Protein AF-A0A7L4IBM2-F1 (afdb_monomer_lite)

Sequence (145 aa):
MPASVITPPGLTLHDGVREACDRVIQLLLLNLQKLVYNRGAPSLADSPPRPVPFLDALRAHVRELCVETLRLERKRFLWQHQLLGLLAVYSAPHCATDALFFLLTLARTQEELALATQLYAVLSSCLLDLLPATVKTCVCQIHAG

pLDDT: mean 86.48, std 15.99, range [42.84, 97.88]

Radius of gyration: 19.43 Å; chains: 1; bounding box: 54×44×60 Å

Organism: Scopus umbretta (NCBI:txid33581)

Structure (mmCIF, N/CA/C/O backbone):
data_AF-A0A7L4IBM2-F1
#
_entry.id   AF-A0A7L4IBM2-F1
#
loop_
_atom_site.group_PDB
_atom_site.id
_atom_site.type_symbol
_atom_site.label_atom_id
_atom_site.label_alt_id
_atom_site.label_comp_id
_atom_site.label_asym_id
_atom_site.label_entity_id
_atom_site.label_seq_id
_atom_site.pdbx_PDB_ins_code
_atom_site.Cartn_x
_atom_site.Cartn_y
_atom_site.Cartn_z
_atom_site.occupancy
_atom_site.B_iso_or_equiv
_atom_site.auth_seq_id
_atom_site.auth_comp_id
_atom_site.auth_asym_id
_atom_site.auth_atom_id
_atom_site.pdbx_PDB_model_num
ATOM 1 N N . MET A 1 1 ? -30.293 -27.150 37.441 1.00 42.84 1 MET A N 1
ATOM 2 C CA . MET A 1 1 ? -29.153 -26.878 36.537 1.00 42.84 1 MET A CA 1
ATOM 3 C C . MET A 1 1 ? -29.119 -25.374 36.295 1.00 42.84 1 MET A C 1
ATOM 5 O O . MET A 1 1 ? -30.048 -24.898 35.654 1.00 42.84 1 MET A O 1
ATOM 9 N N . PRO A 1 2 ? -28.199 -24.600 36.900 1.00 49.22 2 PRO A N 1
ATOM 10 C CA . PRO A 1 2 ? -28.237 -23.145 36.797 1.00 49.22 2 PRO A CA 1
ATOM 11 C C . PRO A 1 2 ? -27.473 -22.604 35.575 1.00 49.22 2 PRO A C 1
ATOM 13 O O . PRO A 1 2 ? -26.494 -23.192 35.130 1.00 49.22 2 PRO A O 1
ATOM 16 N N . ALA A 1 3 ? -27.932 -21.424 35.147 1.00 43.72 3 ALA A N 1
ATOM 17 C CA . ALA A 1 3 ? -27.234 -20.352 34.435 1.00 43.72 3 ALA A CA 1
ATOM 18 C C . ALA A 1 3 ? -26.864 -20.548 32.954 1.00 43.72 3 ALA A C 1
ATOM 20 O O . ALA A 1 3 ? -25.732 -20.836 32.573 1.00 43.72 3 ALA A O 1
ATOM 21 N N . SER A 1 4 ? -27.840 -20.199 32.118 1.00 48.78 4 SER A N 1
ATOM 22 C CA . SER A 1 4 ? -27.666 -19.473 30.862 1.00 48.78 4 SER A CA 1
ATOM 23 C C . SER A 1 4 ? -26.501 -18.470 30.928 1.00 48.78 4 SER A C 1
ATOM 25 O O . SER A 1 4 ? -26.604 -17.434 31.585 1.00 48.78 4 SER A O 1
ATOM 27 N N . VAL A 1 5 ? -25.409 -18.743 30.210 1.00 49.88 5 VAL A N 1
ATOM 28 C CA . VAL A 1 5 ? -24.362 -17.751 29.913 1.00 49.88 5 VAL A CA 1
ATOM 29 C C . VAL A 1 5 ? -24.859 -16.906 28.742 1.00 49.88 5 VAL A C 1
ATOM 31 O O . VAL A 1 5 ? -24.457 -17.070 27.595 1.00 49.88 5 VAL A O 1
ATOM 34 N N . ILE A 1 6 ? -25.822 -16.036 29.037 1.00 52.69 6 ILE A N 1
ATOM 35 C CA . ILE A 1 6 ? -26.195 -14.934 28.157 1.00 52.69 6 ILE A CA 1
ATOM 36 C C . ILE A 1 6 ? -25.154 -13.856 28.432 1.00 52.69 6 ILE A C 1
ATOM 38 O O . ILE A 1 6 ? -25.180 -13.205 29.475 1.00 52.69 6 ILE A O 1
ATOM 42 N N . THR A 1 7 ? -24.197 -13.707 27.519 1.00 53.84 7 THR A N 1
ATOM 43 C CA . THR A 1 7 ? -23.352 -12.512 27.459 1.00 53.84 7 THR A CA 1
ATOM 44 C C . THR A 1 7 ? -24.260 -11.279 27.523 1.00 53.84 7 THR A C 1
ATOM 46 O O . THR A 1 7 ? -25.160 -11.172 26.683 1.00 53.84 7 THR A O 1
ATOM 49 N N . PRO A 1 8 ? -24.085 -10.367 28.494 1.00 50.69 8 PRO A N 1
ATOM 50 C CA . PRO A 1 8 ? -24.917 -9.176 28.576 1.00 50.69 8 PRO A CA 1
ATOM 51 C C . PRO A 1 8 ? -24.751 -8.342 27.292 1.00 50.69 8 PRO A C 1
ATOM 53 O O . PRO A 1 8 ? -23.619 -8.164 26.823 1.00 50.69 8 PRO A O 1
ATOM 56 N N . PRO A 1 9 ? -25.848 -7.834 26.698 1.00 46.69 9 PRO A N 1
ATOM 57 C CA . PRO A 1 9 ? -25.780 -6.993 25.513 1.00 46.69 9 PRO A CA 1
ATOM 58 C C . PRO A 1 9 ? -25.219 -5.640 25.953 1.00 46.69 9 PRO A C 1
ATOM 60 O O . PRO A 1 9 ? -25.908 -4.841 26.580 1.00 46.69 9 PRO A O 1
ATOM 63 N N . GLY A 1 10 ? -23.929 -5.420 25.713 1.00 47.75 10 GLY A N 1
ATOM 64 C CA . GLY A 1 10 ? -23.237 -4.219 26.185 1.00 47.75 10 GLY A CA 1
ATOM 65 C C . GLY A 1 10 ? -21.731 -4.363 26.374 1.00 47.75 10 GLY A C 1
ATOM 66 O O . GLY A 1 10 ? -21.062 -3.359 26.600 1.00 47.75 10 GLY A O 1
ATOM 67 N N . LEU A 1 11 ? -21.169 -5.571 26.247 1.00 49.91 11 LEU A N 1
ATOM 68 C CA . LEU A 1 11 ? -19.718 -5.735 26.180 1.00 49.91 11 LEU A CA 1
ATOM 69 C C . LEU A 1 11 ? -19.217 -5.166 24.852 1.00 49.91 11 LEU A C 1
ATOM 71 O O . LEU A 1 11 ? -19.245 -5.823 23.811 1.00 49.91 11 LEU A O 1
ATOM 75 N N . THR A 1 12 ? -18.779 -3.910 24.915 1.00 56.06 12 THR A N 1
ATOM 76 C CA . THR A 1 12 ? -17.770 -3.341 24.029 1.00 56.06 12 THR A CA 1
ATOM 77 C C . THR A 1 12 ? -16.794 -4.452 23.656 1.00 56.06 12 THR A C 1
ATOM 79 O O . THR A 1 12 ? -16.162 -5.039 24.531 1.00 56.06 12 THR A O 1
ATOM 82 N N . LEU A 1 13 ? -16.728 -4.824 22.373 1.00 57.88 13 LEU A N 1
ATOM 83 C CA . LEU A 1 13 ? -15.720 -5.762 21.874 1.00 57.88 13 LEU A CA 1
ATOM 84 C C . LEU A 1 13 ? -14.367 -5.320 22.442 1.00 57.88 13 LEU A C 1
ATOM 86 O O . LEU A 1 13 ? -13.879 -4.250 22.075 1.00 57.88 13 LEU A O 1
ATOM 90 N N . HIS A 1 14 ? -13.860 -6.103 23.402 1.00 65.06 14 HIS A N 1
ATOM 91 C CA . HIS A 1 14 ? -12.796 -5.731 24.330 1.00 65.06 14 HIS A CA 1
ATOM 92 C C . HIS A 1 14 ? -11.656 -5.036 23.587 1.00 65.06 14 HIS A C 1
ATOM 94 O O . HIS A 1 14 ? -11.094 -5.617 22.656 1.00 65.06 14 HIS A O 1
ATOM 100 N N . ASP A 1 15 ? -11.265 -3.834 24.017 1.00 72.81 15 ASP A N 1
ATOM 101 C CA . ASP A 1 15 ? -10.105 -3.128 23.456 1.00 72.81 15 ASP A CA 1
ATOM 102 C C . ASP A 1 15 ? -8.855 -4.028 23.404 1.00 72.81 15 ASP A C 1
ATOM 104 O O . ASP A 1 15 ? -8.079 -3.951 22.455 1.00 72.81 15 ASP A O 1
ATOM 108 N N . GLY A 1 16 ? -8.734 -4.979 24.340 1.00 82.50 16 GLY A N 1
ATOM 109 C CA . GLY A 1 16 ? -7.688 -6.004 24.335 1.00 82.50 16 GLY A CA 1
ATOM 110 C C . GLY A 1 16 ? -7.717 -6.961 23.134 1.00 82.50 16 GLY A C 1
ATOM 111 O O . GLY A 1 16 ? -6.657 -7.317 22.628 1.00 82.50 16 GLY A O 1
ATOM 112 N N . VAL A 1 17 ? -8.892 -7.352 22.622 1.00 87.50 17 VAL A N 1
ATOM 113 C CA . VAL A 1 17 ? -8.995 -8.184 21.404 1.00 87.50 17 VAL A CA 1
ATOM 114 C C . VAL A 1 17 ? -8.548 -7.380 20.190 1.00 87.50 17 VAL A C 1
ATOM 116 O O . VAL A 1 17 ? -7.770 -7.869 19.376 1.00 87.50 17 VAL A O 1
ATOM 119 N N . ARG A 1 18 ? -8.994 -6.123 20.091 1.00 84.69 18 ARG A N 1
ATOM 120 C CA . ARG A 1 18 ? -8.595 -5.228 19.000 1.00 84.69 18 ARG A CA 1
ATOM 121 C C . ARG A 1 18 ? -7.087 -4.999 18.994 1.00 84.69 18 ARG A C 1
ATOM 123 O O . ARG A 1 18 ? -6.465 -5.112 17.945 1.00 84.69 18 ARG A O 1
ATOM 130 N N . GLU A 1 19 ? -6.499 -4.728 20.154 1.00 87.31 19 GLU A N 1
ATOM 131 C CA . GLU A 1 19 ? -5.057 -4.524 20.270 1.00 87.31 19 GLU A CA 1
ATOM 132 C C . GLU A 1 19 ? -4.267 -5.803 19.958 1.00 87.31 19 GLU A C 1
ATOM 134 O O . GLU A 1 19 ? -3.233 -5.744 19.292 1.00 87.31 19 GLU A O 1
ATOM 139 N N . ALA A 1 20 ? -4.766 -6.973 20.369 1.00 91.12 20 ALA A N 1
ATOM 140 C CA . ALA A 1 20 ? -4.173 -8.248 19.981 1.00 91.12 20 ALA A CA 1
ATOM 141 C C . ALA A 1 20 ? -4.208 -8.443 18.455 1.00 91.12 20 ALA A C 1
ATOM 143 O O . ALA A 1 20 ? -3.191 -8.811 17.868 1.00 91.12 20 ALA A O 1
ATOM 144 N N . CYS A 1 21 ? -5.332 -8.138 17.798 1.00 90.88 21 CYS A N 1
ATOM 145 C CA . CYS A 1 21 ? -5.433 -8.165 16.339 1.00 90.88 21 CYS A CA 1
ATOM 146 C C . CYS A 1 21 ? -4.459 -7.181 15.674 1.00 90.88 21 CYS A C 1
ATOM 148 O O . CYS A 1 21 ? -3.774 -7.569 14.731 1.00 90.88 21 CYS A O 1
ATOM 150 N N . ASP A 1 22 ? -4.336 -5.951 16.185 1.00 90.69 22 ASP A N 1
ATOM 151 C CA . ASP A 1 22 ? -3.382 -4.959 15.669 1.00 90.69 22 ASP A CA 1
ATOM 152 C C . ASP A 1 22 ? -1.938 -5.489 15.747 1.00 90.69 22 ASP A C 1
ATOM 154 O O . ASP A 1 22 ? -1.180 -5.379 14.781 1.00 90.69 22 ASP A O 1
ATOM 158 N N . ARG A 1 23 ? -1.561 -6.138 16.857 1.00 93.44 23 ARG A N 1
ATOM 159 C CA . ARG A 1 23 ? -0.234 -6.764 17.015 1.00 93.44 23 ARG A CA 1
ATOM 160 C C . ARG A 1 23 ? -0.025 -7.934 16.059 1.00 93.44 23 ARG A C 1
ATOM 162 O O . ARG A 1 23 ? 1.051 -8.062 15.478 1.00 93.44 23 ARG A O 1
ATOM 169 N N . VAL A 1 24 ? -1.039 -8.779 15.867 1.00 95.88 24 VAL A N 1
ATOM 170 C CA . VAL A 1 24 ? -0.978 -9.879 14.891 1.00 95.88 24 VAL A CA 1
ATOM 171 C C . VAL 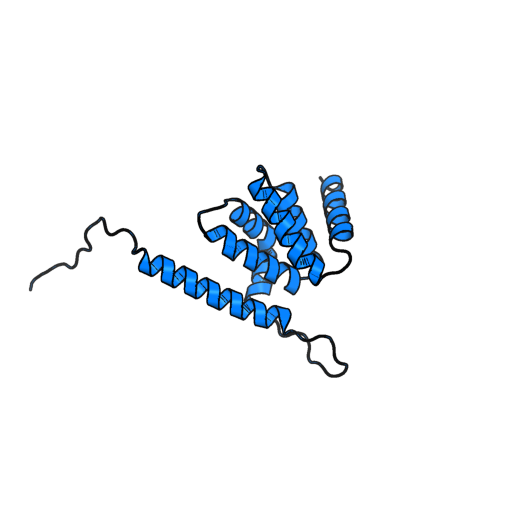A 1 24 ? -0.765 -9.324 13.483 1.00 95.88 24 VAL A C 1
ATOM 173 O O . VAL A 1 24 ? 0.124 -9.796 12.778 1.00 95.88 24 VAL A O 1
ATOM 176 N N . ILE A 1 25 ? -1.502 -8.281 13.092 1.00 95.12 25 ILE A N 1
ATOM 177 C CA . ILE A 1 25 ? -1.337 -7.621 11.790 1.00 95.12 25 ILE A CA 1
ATOM 178 C C . ILE A 1 25 ? 0.080 -7.055 11.641 1.00 95.12 25 ILE A C 1
ATOM 180 O O . ILE A 1 25 ? 0.716 -7.272 10.611 1.00 95.12 25 ILE A O 1
ATOM 184 N N . GLN A 1 26 ? 0.616 -6.392 12.669 1.00 94.75 26 GLN A N 1
ATOM 185 C CA . GLN A 1 26 ? 1.990 -5.878 12.649 1.00 94.75 26 GLN A CA 1
ATOM 186 C C . GLN A 1 26 ? 3.028 -6.990 12.445 1.00 94.75 26 GLN A C 1
ATOM 188 O O . GLN A 1 26 ? 3.941 -6.834 11.635 1.00 94.75 26 GLN A O 1
ATOM 193 N N . LEU A 1 27 ? 2.883 -8.127 13.132 1.00 97.12 27 LEU A N 1
ATOM 194 C CA . LEU A 1 27 ? 3.782 -9.274 12.970 1.00 97.12 27 LEU A CA 1
ATOM 195 C C . LEU A 1 27 ? 3.684 -9.885 11.566 1.00 97.12 27 LEU A C 1
ATOM 197 O O . LEU A 1 27 ? 4.709 -10.240 10.978 1.00 97.12 27 LEU A O 1
ATOM 201 N N . LEU A 1 28 ? 2.474 -9.973 11.008 1.00 96.38 28 LEU A N 1
ATOM 202 C CA . LEU A 1 28 ? 2.254 -10.445 9.641 1.00 96.38 28 LEU A CA 1
ATOM 203 C C . LEU A 1 28 ? 2.903 -9.511 8.614 1.00 96.38 28 LEU A C 1
ATOM 205 O O . LEU A 1 28 ? 3.602 -9.985 7.719 1.00 96.38 28 LEU A O 1
ATOM 209 N N . LEU A 1 29 ? 2.740 -8.195 8.765 1.00 96.25 29 LEU A N 1
ATOM 210 C CA . LEU A 1 29 ? 3.363 -7.205 7.884 1.00 96.25 29 LEU A CA 1
ATOM 211 C C . LEU A 1 29 ? 4.883 -7.207 7.993 1.00 96.25 29 LEU A C 1
ATOM 213 O O . LEU A 1 29 ? 5.564 -7.129 6.975 1.00 96.25 29 LEU A O 1
ATOM 217 N N . LEU A 1 30 ? 5.426 -7.368 9.200 1.00 95.75 30 LEU A N 1
ATOM 218 C CA . LEU A 1 30 ? 6.864 -7.512 9.401 1.00 95.75 30 LEU A CA 1
ATOM 219 C C . LEU A 1 30 ? 7.405 -8.773 8.713 1.00 95.75 30 LEU A C 1
ATOM 221 O O . LEU A 1 30 ? 8.482 -8.745 8.117 1.00 95.75 30 LEU A O 1
ATOM 225 N N . ASN A 1 31 ? 6.668 -9.884 8.770 1.00 94.25 31 ASN A N 1
ATOM 226 C CA . ASN A 1 31 ? 7.042 -11.100 8.055 1.00 94.25 31 ASN A CA 1
ATOM 227 C C . ASN A 1 31 ? 7.004 -10.892 6.533 1.00 94.25 31 ASN A C 1
ATOM 229 O O . ASN A 1 31 ? 7.965 -11.225 5.843 1.00 94.25 31 ASN A O 1
ATOM 233 N N . LEU A 1 32 ? 5.940 -10.273 6.009 1.00 94.50 32 LEU A N 1
ATOM 234 C CA . LEU A 1 32 ? 5.848 -9.932 4.587 1.00 94.50 32 LEU A CA 1
ATOM 235 C C . LEU A 1 32 ? 6.987 -9.009 4.153 1.00 94.50 32 LEU A C 1
ATOM 237 O O . LEU A 1 32 ? 7.588 -9.248 3.114 1.00 94.50 32 LEU A O 1
ATOM 241 N N . GLN A 1 33 ? 7.349 -8.018 4.966 1.00 92.88 33 GLN A N 1
ATOM 242 C CA . GLN A 1 33 ? 8.492 -7.150 4.702 1.00 92.88 33 GLN A CA 1
ATOM 243 C C . GLN A 1 33 ? 9.784 -7.954 4.547 1.00 92.88 33 GLN A C 1
ATOM 245 O O . GLN A 1 33 ? 10.506 -7.770 3.570 1.00 92.88 33 GLN A O 1
ATOM 250 N N . LYS A 1 34 ? 10.056 -8.901 5.452 1.00 91.25 34 LYS A N 1
ATOM 251 C CA . LYS A 1 34 ? 11.219 -9.791 5.321 1.00 91.25 34 LYS A CA 1
ATOM 252 C C . LYS A 1 34 ? 11.167 -10.598 4.026 1.00 91.25 34 LYS A C 1
ATOM 254 O O . LYS A 1 34 ? 12.184 -10.708 3.357 1.00 91.25 34 LYS A O 1
ATOM 259 N N . LEU A 1 35 ? 10.004 -11.130 3.651 1.00 90.06 35 LEU A N 1
ATOM 260 C CA . LEU A 1 35 ? 9.848 -11.903 2.414 1.00 90.06 35 LEU A CA 1
ATOM 261 C C . LEU A 1 35 ? 10.047 -11.056 1.148 1.00 90.06 35 LEU A C 1
ATOM 263 O O . LEU A 1 35 ? 10.614 -11.546 0.175 1.00 90.06 35 LEU A O 1
ATOM 267 N N . VAL A 1 36 ? 9.590 -9.802 1.154 1.00 89.62 36 VAL A N 1
ATOM 268 C CA . VAL A 1 36 ? 9.682 -8.891 0.004 1.00 89.62 36 VAL A CA 1
ATOM 269 C C . VAL A 1 36 ? 11.092 -8.324 -0.154 1.00 89.62 36 VAL A C 1
ATOM 271 O O . VAL A 1 36 ? 11.620 -8.335 -1.261 1.00 89.62 36 VAL A O 1
ATOM 274 N N . TYR A 1 37 ? 11.727 -7.867 0.929 1.00 84.62 37 TYR A N 1
ATOM 275 C CA . TYR A 1 37 ? 13.042 -7.220 0.853 1.00 84.62 37 TYR A CA 1
ATOM 276 C C . TYR A 1 37 ? 14.222 -8.203 0.901 1.00 84.62 37 TYR A C 1
ATOM 278 O O . TYR A 1 37 ? 15.265 -7.908 0.327 1.00 84.62 37 TYR A O 1
ATOM 286 N N . ASN A 1 38 ? 14.076 -9.396 1.496 1.00 81.62 38 ASN A N 1
ATOM 287 C CA . ASN A 1 38 ? 15.129 -10.427 1.474 1.00 81.62 38 ASN A CA 1
ATOM 288 C C . ASN A 1 38 ? 15.036 -11.351 0.251 1.00 81.62 38 ASN A C 1
ATOM 290 O O . ASN A 1 38 ? 15.615 -12.436 0.260 1.00 81.62 38 ASN A O 1
ATOM 294 N N . ARG A 1 39 ? 14.312 -10.957 -0.805 1.00 68.75 39 ARG A N 1
ATOM 295 C CA . ARG A 1 39 ? 14.122 -11.778 -2.014 1.00 68.75 39 ARG A CA 1
ATOM 296 C C . ARG A 1 39 ? 15.396 -11.973 -2.857 1.00 68.75 39 ARG A C 1
ATOM 298 O O . ARG A 1 39 ? 15.328 -12.675 -3.857 1.00 68.75 39 ARG A O 1
ATOM 305 N N . GLY A 1 40 ? 16.528 -11.424 -2.408 1.00 56.25 40 GLY A N 1
ATOM 306 C CA . GLY A 1 40 ? 17.848 -11.550 -3.023 1.00 56.25 40 GLY A CA 1
ATOM 307 C C . GLY A 1 40 ? 18.022 -10.603 -4.209 1.00 56.25 40 GLY A C 1
ATOM 308 O O . GLY A 1 40 ? 17.169 -10.527 -5.090 1.00 56.25 40 GLY A O 1
ATOM 309 N N . ALA A 1 41 ? 19.140 -9.872 -4.240 1.00 54.38 41 ALA A N 1
ATOM 310 C CA . ALA A 1 41 ? 19.654 -9.340 -5.499 1.00 54.38 41 ALA A CA 1
ATOM 311 C C . ALA A 1 41 ? 20.068 -10.534 -6.377 1.00 54.38 41 ALA A C 1
ATOM 313 O O . ALA A 1 41 ? 20.504 -11.539 -5.816 1.00 54.38 41 ALA A O 1
ATOM 314 N N . PRO A 1 42 ? 19.953 -10.462 -7.714 1.00 49.44 42 PRO A N 1
ATOM 315 C CA . PRO A 1 42 ? 20.316 -11.576 -8.577 1.00 49.44 42 PRO A CA 1
ATOM 316 C C . PRO A 1 42 ? 21.826 -11.816 -8.475 1.00 49.44 42 PRO A C 1
ATOM 318 O O . PRO A 1 42 ? 22.615 -11.173 -9.167 1.00 49.44 42 PRO A O 1
ATOM 321 N N . SER A 1 43 ? 22.256 -12.718 -7.592 1.00 53.06 43 SER A N 1
ATOM 322 C CA . SER A 1 43 ? 23.570 -13.327 -7.727 1.00 53.06 43 SER A CA 1
ATOM 323 C C . SER A 1 43 ? 23.483 -14.351 -8.858 1.00 53.06 43 SER A C 1
ATOM 325 O O . SER A 1 43 ? 22.437 -14.961 -9.085 1.00 53.06 43 SER A O 1
ATOM 327 N N . LEU A 1 44 ? 24.578 -14.538 -9.596 1.00 53.91 44 LEU A N 1
ATOM 328 C CA . LEU A 1 44 ? 24.679 -15.423 -10.769 1.00 53.91 44 LEU A CA 1
ATOM 329 C C . LEU A 1 44 ? 24.347 -16.911 -10.487 1.00 53.91 44 LEU A C 1
ATOM 331 O O . LEU A 1 44 ? 24.436 -17.731 -11.396 1.00 53.91 44 LEU A O 1
ATOM 335 N N . ALA A 1 45 ? 23.966 -17.259 -9.252 1.00 56.41 45 ALA A N 1
ATOM 336 C CA . ALA A 1 45 ? 23.586 -18.594 -8.804 1.00 56.41 45 ALA A CA 1
ATOM 337 C C . ALA A 1 45 ? 22.176 -18.679 -8.168 1.00 56.41 45 ALA A C 1
ATOM 339 O O . ALA A 1 45 ? 21.783 -19.766 -7.744 1.00 56.41 45 ALA A O 1
ATOM 340 N N . ASP A 1 46 ? 21.414 -17.581 -8.070 1.00 50.66 46 ASP A N 1
ATOM 341 C CA . ASP A 1 46 ? 20.208 -17.550 -7.233 1.00 50.66 46 ASP A CA 1
ATOM 342 C C . ASP A 1 46 ? 18.943 -18.106 -7.902 1.00 50.66 46 ASP A C 1
ATOM 344 O O . ASP A 1 46 ? 18.569 -17.769 -9.027 1.00 50.66 46 ASP A O 1
ATOM 348 N N . SER A 1 47 ? 18.243 -18.950 -7.141 1.00 54.53 47 SER A N 1
ATOM 349 C CA . SER A 1 47 ? 16.895 -19.436 -7.430 1.00 54.53 47 SER A CA 1
ATOM 350 C C . SER A 1 47 ? 15.912 -18.280 -7.669 1.00 54.53 47 SER A C 1
ATOM 352 O O . SER A 1 47 ? 16.058 -17.233 -7.033 1.00 54.53 47 SER A O 1
ATOM 354 N N . PRO A 1 48 ? 14.869 -18.460 -8.504 1.00 61.41 48 PRO A N 1
ATOM 355 C CA . PRO A 1 48 ? 13.881 -17.417 -8.749 1.00 61.41 48 PRO A CA 1
ATOM 356 C C . PRO A 1 48 ? 13.263 -16.909 -7.436 1.00 61.41 48 PRO A C 1
ATOM 358 O O . PRO A 1 48 ? 13.055 -17.697 -6.503 1.00 61.41 48 PRO A O 1
ATOM 361 N N . PRO A 1 49 ? 12.940 -15.605 -7.355 1.00 69.94 49 PRO A N 1
ATOM 362 C CA . PRO A 1 49 ? 12.423 -14.991 -6.142 1.00 69.94 49 PRO A CA 1
ATOM 363 C C . PRO A 1 49 ? 11.168 -15.735 -5.666 1.00 69.94 49 PRO A C 1
ATOM 365 O O . PRO A 1 49 ? 10.173 -15.828 -6.387 1.00 69.94 49 PRO A O 1
ATOM 368 N N . ARG A 1 50 ? 11.213 -16.288 -4.444 1.00 77.44 50 ARG A N 1
ATOM 369 C CA . ARG A 1 50 ? 10.154 -17.170 -3.918 1.00 77.44 50 ARG A CA 1
ATOM 370 C C . ARG A 1 50 ? 8.787 -16.477 -4.007 1.00 77.44 50 ARG A C 1
ATOM 372 O O . ARG A 1 50 ? 8.685 -15.335 -3.548 1.00 77.44 50 ARG A O 1
ATOM 379 N N . PRO A 1 51 ? 7.751 -17.105 -4.593 1.00 85.44 51 PRO A N 1
ATOM 380 C CA . PRO A 1 51 ? 6.423 -16.505 -4.683 1.00 85.44 51 PRO A CA 1
ATOM 381 C C . PRO A 1 51 ? 5.831 -16.291 -3.290 1.00 85.44 51 PRO A C 1
ATOM 383 O O . PRO A 1 51 ? 6.073 -17.078 -2.371 1.00 85.44 51 PRO A O 1
ATOM 386 N N . VAL A 1 52 ? 5.052 -15.221 -3.140 1.00 91.81 52 VAL A N 1
ATOM 387 C CA . VAL A 1 52 ? 4.278 -14.936 -1.930 1.00 91.81 52 VAL A CA 1
ATOM 388 C C . VAL A 1 52 ? 2.803 -14.953 -2.338 1.00 91.81 52 VAL A C 1
ATOM 390 O O . VAL A 1 52 ? 2.271 -13.904 -2.703 1.00 91.81 52 VAL A O 1
ATOM 393 N N . PRO A 1 53 ? 2.119 -16.116 -2.253 1.00 93.56 53 PRO A N 1
ATOM 394 C CA . PRO A 1 53 ? 0.773 -16.301 -2.810 1.00 93.56 53 PRO A CA 1
ATOM 395 C C . PRO A 1 53 ? -0.255 -15.278 -2.323 1.00 93.56 53 PRO A C 1
ATOM 397 O O . PRO A 1 53 ? -1.151 -14.880 -3.060 1.00 93.56 53 PRO A O 1
ATOM 400 N N . PHE A 1 54 ? -0.104 -14.820 -1.079 1.00 95.12 54 PHE A N 1
ATOM 401 C CA . PHE A 1 54 ? -0.933 -13.759 -0.517 1.00 95.12 54 PHE A CA 1
ATOM 402 C C . PHE A 1 54 ? -0.822 -12.445 -1.309 1.00 95.12 54 PHE A C 1
ATOM 404 O O . PHE A 1 54 ? -1.841 -11.840 -1.631 1.00 95.12 54 PHE A O 1
ATOM 411 N N . LEU A 1 55 ? 0.397 -12.018 -1.654 1.00 95.38 55 LEU A N 1
ATOM 412 C CA . LEU A 1 55 ? 0.621 -10.799 -2.434 1.00 95.38 55 LEU A CA 1
ATOM 413 C C . LEU A 1 55 ? 0.223 -10.994 -3.902 1.00 95.38 55 LEU A C 1
ATOM 415 O O . LEU A 1 55 ? -0.321 -10.071 -4.505 1.00 95.38 55 LEU A O 1
ATOM 419 N N . ASP A 1 56 ? 0.413 -12.198 -4.449 1.00 94.50 56 ASP A N 1
ATOM 420 C CA . ASP A 1 56 ? -0.041 -12.538 -5.802 1.00 94.50 56 ASP A CA 1
ATOM 421 C C . ASP A 1 56 ? -1.567 -12.389 -5.934 1.00 94.50 56 ASP A C 1
ATOM 423 O O . ASP A 1 56 ? -2.051 -11.747 -6.866 1.00 94.50 56 ASP A O 1
ATOM 427 N N . ALA A 1 57 ? -2.331 -12.909 -4.967 1.00 95.81 57 ALA A N 1
ATOM 428 C CA . ALA A 1 57 ? -3.788 -12.776 -4.937 1.00 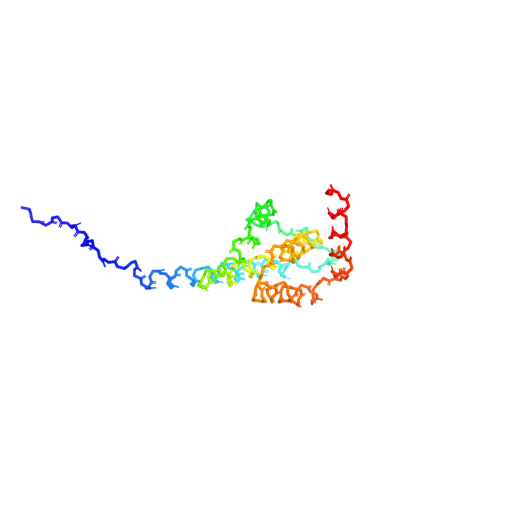95.81 57 ALA A CA 1
ATOM 429 C C . ALA A 1 57 ? -4.248 -11.326 -4.690 1.00 95.81 57 ALA A C 1
ATOM 431 O O . ALA A 1 57 ? -5.253 -10.872 -5.244 1.00 95.81 57 ALA A O 1
ATOM 432 N N . LEU A 1 58 ? -3.505 -10.575 -3.872 1.00 95.94 58 LEU A N 1
ATOM 433 C CA . LEU A 1 58 ? -3.844 -9.193 -3.537 1.00 95.94 58 LEU A CA 1
ATOM 434 C C . LEU A 1 58 ? -3.638 -8.227 -4.714 1.00 95.94 58 LEU A C 1
ATOM 436 O O . LEU A 1 58 ? -4.324 -7.210 -4.788 1.00 95.94 58 LEU A O 1
ATOM 440 N N . ARG A 1 59 ? -2.748 -8.549 -5.663 1.00 94.44 59 ARG A N 1
ATOM 441 C CA . ARG A 1 59 ? -2.425 -7.696 -6.820 1.00 94.44 59 ARG A CA 1
ATOM 442 C C . ARG A 1 59 ? -3.656 -7.266 -7.625 1.00 94.44 59 ARG A C 1
ATOM 444 O O . ARG A 1 59 ? -3.733 -6.112 -8.035 1.00 94.44 59 ARG A O 1
ATOM 451 N N . ALA A 1 60 ? -4.626 -8.162 -7.816 1.00 95.12 60 ALA A N 1
ATOM 452 C CA . ALA A 1 60 ? -5.859 -7.862 -8.552 1.00 95.12 60 ALA A CA 1
ATOM 453 C C . ALA A 1 60 ? -6.762 -6.828 -7.847 1.00 95.12 60 ALA A C 1
ATOM 455 O O . ALA A 1 60 ? -7.616 -6.219 -8.482 1.00 95.12 60 ALA A O 1
ATOM 456 N N . HIS A 1 61 ? -6.540 -6.593 -6.552 1.00 96.88 61 HIS A N 1
ATOM 457 C CA . HIS A 1 61 ? -7.377 -5.760 -5.690 1.00 96.88 61 HIS A CA 1
ATOM 458 C C . HIS A 1 61 ? -6.673 -4.457 -5.273 1.00 96.88 61 HIS A C 1
ATOM 460 O O . HIS A 1 61 ? -7.096 -3.791 -4.329 1.00 96.88 61 HIS A O 1
ATOM 466 N N . VAL A 1 62 ? -5.594 -4.058 -5.965 1.00 96.62 62 VAL A N 1
ATOM 467 C CA . VAL A 1 62 ? -4.803 -2.862 -5.612 1.00 96.62 62 VAL A CA 1
ATOM 468 C C . VAL A 1 62 ? -5.657 -1.589 -5.565 1.00 96.62 62 VAL A C 1
ATOM 470 O O . VAL A 1 62 ? -5.512 -0.784 -4.649 1.00 96.62 62 VAL A O 1
ATOM 473 N N . ARG A 1 63 ? -6.611 -1.433 -6.493 1.00 96.69 63 ARG A N 1
ATOM 474 C CA . ARG A 1 63 ? -7.519 -0.278 -6.522 1.00 96.69 63 ARG A CA 1
ATOM 475 C C . ARG A 1 63 ? -8.409 -0.226 -5.283 1.00 96.69 63 ARG A C 1
ATOM 477 O O . ARG A 1 63 ? -8.565 0.834 -4.686 1.00 96.69 63 ARG A O 1
ATOM 484 N N . GLU A 1 64 ? -8.995 -1.358 -4.906 1.00 97.81 64 GLU A N 1
ATOM 485 C CA . GLU A 1 64 ? -9.855 -1.471 -3.724 1.00 97.81 64 GLU A CA 1
ATOM 486 C C . GLU A 1 64 ? -9.056 -1.209 -2.448 1.00 97.81 64 GLU A C 1
ATOM 488 O O . GLU A 1 64 ? -9.501 -0.453 -1.588 1.00 97.81 64 GLU A O 1
ATOM 493 N N . LEU A 1 65 ? -7.833 -1.740 -2.365 1.00 97.31 65 LEU A N 1
ATOM 494 C CA . LEU A 1 65 ? -6.924 -1.467 -1.257 1.00 97.31 65 LEU A CA 1
ATOM 495 C C . LEU A 1 65 ? -6.598 0.029 -1.146 1.00 97.31 65 LEU A C 1
ATOM 497 O O . LEU A 1 65 ? -6.629 0.566 -0.039 1.00 97.31 65 LEU A O 1
ATOM 501 N N . CYS A 1 66 ? -6.339 0.719 -2.263 1.00 97.75 66 CYS A N 1
ATOM 502 C CA . CYS A 1 66 ? -6.154 2.172 -2.265 1.00 97.75 66 CYS A CA 1
ATOM 503 C C . CYS A 1 66 ? -7.406 2.895 -1.747 1.00 97.75 66 CYS A C 1
ATOM 505 O O . CYS A 1 66 ? -7.288 3.715 -0.842 1.00 97.75 66 CYS A O 1
ATOM 507 N N . VAL A 1 67 ? -8.600 2.558 -2.249 1.00 97.81 67 VAL A N 1
ATOM 508 C CA . VAL A 1 67 ? -9.872 3.159 -1.796 1.00 97.81 67 VAL A CA 1
ATOM 509 C C . VAL A 1 67 ? -10.073 2.981 -0.291 1.00 97.81 67 VAL A C 1
ATOM 511 O O . VAL A 1 67 ? -10.404 3.941 0.399 1.00 97.81 67 VAL A O 1
ATOM 514 N N . GLU A 1 68 ? -9.860 1.775 0.232 1.00 97.62 68 GLU A N 1
ATOM 515 C CA . GLU A 1 68 ? -10.005 1.499 1.664 1.00 97.62 68 GLU A CA 1
ATOM 516 C C . GLU A 1 68 ? -8.954 2.242 2.499 1.00 97.62 68 GLU A C 1
ATOM 518 O O . GLU A 1 68 ? -9.277 2.766 3.562 1.00 97.62 68 GLU A O 1
ATOM 523 N N . THR A 1 69 ? -7.718 2.350 2.001 1.00 97.44 69 THR A N 1
ATOM 524 C CA . THR A 1 69 ? -6.647 3.101 2.676 1.00 97.44 69 THR A CA 1
ATOM 525 C C . THR A 1 69 ? -7.009 4.585 2.799 1.00 97.44 69 THR A C 1
ATOM 527 O O . THR A 1 69 ? -6.791 5.191 3.846 1.00 97.44 69 THR A O 1
ATOM 530 N N . LEU A 1 70 ? -7.623 5.163 1.763 1.00 97.88 70 LEU A N 1
ATOM 531 C CA . LEU A 1 70 ? -8.052 6.565 1.742 1.00 97.88 70 LEU A CA 1
ATOM 532 C C . LEU A 1 70 ? -9.249 6.863 2.660 1.00 97.88 70 LEU A C 1
ATOM 534 O O . LEU A 1 70 ? -9.552 8.028 2.887 1.00 97.88 70 LEU A O 1
ATOM 538 N N . ARG A 1 71 ? -9.918 5.853 3.239 1.00 96.50 71 ARG A N 1
ATOM 539 C CA . ARG A 1 71 ? -10.988 6.092 4.228 1.00 96.50 71 ARG A CA 1
ATOM 540 C C . ARG A 1 71 ? -10.479 6.591 5.579 1.00 96.50 71 ARG A C 1
ATOM 542 O O . ARG A 1 71 ? -11.286 7.035 6.390 1.00 96.50 71 ARG A O 1
ATOM 549 N N . LEU A 1 72 ? -9.174 6.476 5.844 1.00 93.56 72 LEU A N 1
ATOM 550 C CA . LEU A 1 72 ? -8.532 6.951 7.078 1.00 93.56 72 LEU A CA 1
ATOM 551 C C . LEU A 1 72 ? -9.206 6.429 8.367 1.00 93.56 72 LEU A C 1
ATOM 553 O O . LEU A 1 72 ? -9.243 7.090 9.404 1.00 93.56 72 LEU A O 1
ATOM 557 N N . GLU A 1 73 ? -9.733 5.199 8.329 1.00 91.25 73 GLU A N 1
ATOM 558 C CA . GLU A 1 73 ? -10.454 4.598 9.456 1.00 91.25 73 GLU A CA 1
ATOM 559 C C . GLU A 1 73 ? -9.507 4.266 10.627 1.00 91.25 73 GLU A C 1
ATOM 561 O O . GLU A 1 73 ? -8.856 3.216 10.660 1.00 91.25 73 GLU A O 1
ATOM 566 N N . ARG A 1 74 ? -9.455 5.132 11.647 1.00 87.12 74 ARG A N 1
ATOM 567 C CA . ARG A 1 74 ? -8.687 4.929 12.895 1.00 87.12 74 ARG A CA 1
ATOM 568 C C . ARG A 1 74 ? -7.214 4.591 12.613 1.00 87.12 74 ARG A C 1
ATOM 570 O O . ARG A 1 74 ? -6.478 5.443 12.153 1.00 87.12 74 ARG A O 1
ATOM 577 N N . LYS A 1 75 ? -6.758 3.370 12.922 1.00 88.75 75 LYS A N 1
ATOM 578 C CA . LYS A 1 75 ? -5.387 2.880 12.669 1.00 88.75 75 LYS A CA 1
ATOM 579 C C . LYS A 1 75 ? -5.325 1.932 11.471 1.00 88.75 75 LYS A C 1
ATOM 581 O O . LYS A 1 75 ? -4.252 1.439 11.136 1.00 88.75 75 LYS A O 1
ATOM 586 N N . ARG A 1 76 ? -6.470 1.651 10.840 1.00 91.94 76 ARG A N 1
ATOM 587 C CA . ARG A 1 76 ? -6.589 0.661 9.771 1.00 91.94 76 ARG A CA 1
ATOM 588 C C . ARG A 1 76 ? -5.784 1.064 8.543 1.00 91.94 76 ARG A C 1
ATOM 590 O O . ARG A 1 76 ? -5.030 0.258 8.003 1.00 91.94 76 ARG A O 1
ATOM 597 N N . PHE A 1 77 ? -5.891 2.337 8.174 1.00 95.25 77 PHE A N 1
ATOM 598 C CA . PHE A 1 77 ? -5.189 2.883 7.021 1.00 95.25 77 PHE A CA 1
ATOM 599 C C . PHE A 1 77 ? -3.667 2.733 7.141 1.00 95.25 77 PHE A C 1
ATOM 601 O O . PHE A 1 77 ? -3.011 2.518 6.133 1.00 95.25 77 PHE A O 1
ATOM 608 N N . LEU A 1 78 ? -3.098 2.769 8.354 1.00 95.50 78 LEU A N 1
ATOM 609 C CA . LEU A 1 78 ? -1.650 2.649 8.563 1.00 95.50 78 LEU A CA 1
ATOM 610 C C . LEU A 1 78 ? -1.122 1.297 8.077 1.00 95.50 78 LEU A C 1
ATOM 612 O O . LEU A 1 78 ? -0.148 1.231 7.328 1.00 95.50 78 LEU A O 1
ATOM 616 N N . TRP A 1 79 ? -1.783 0.211 8.480 1.00 95.69 79 TRP A N 1
ATOM 617 C CA . TRP A 1 79 ? -1.356 -1.131 8.100 1.00 95.69 79 TRP A CA 1
ATOM 618 C C . TRP A 1 79 ? -1.722 -1.449 6.645 1.00 95.69 79 TRP A C 1
ATOM 620 O O . TRP A 1 79 ? -0.969 -2.148 5.969 1.00 95.69 79 TRP A O 1
ATOM 630 N N . GLN A 1 80 ? -2.828 -0.899 6.127 1.00 97.00 80 GLN A N 1
ATOM 631 C CA . GLN A 1 80 ? -3.189 -1.016 4.708 1.00 97.00 80 GLN A CA 1
ATOM 632 C C . GLN A 1 80 ? -2.187 -0.285 3.814 1.00 97.00 80 GLN A C 1
ATOM 634 O O . GLN A 1 80 ? -1.771 -0.823 2.792 1.00 97.00 80 GLN A O 1
ATOM 639 N N . HIS A 1 81 ? -1.741 0.896 4.235 1.00 97.81 81 HIS A N 1
ATOM 640 C CA . HIS A 1 81 ? -0.735 1.676 3.531 1.00 97.81 81 HIS A CA 1
ATOM 641 C C . HIS A 1 81 ? 0.622 0.963 3.509 1.00 97.81 81 HIS A C 1
ATOM 643 O O . HIS A 1 81 ? 1.261 0.870 2.462 1.00 97.81 81 HIS A O 1
ATOM 649 N N . GLN A 1 82 ? 1.033 0.372 4.637 1.00 97.19 82 GLN A N 1
ATOM 650 C CA . GLN A 1 82 ? 2.231 -0.467 4.690 1.00 97.19 82 GLN A CA 1
ATOM 651 C C . GLN A 1 82 ? 2.106 -1.689 3.768 1.00 97.19 82 GLN A C 1
ATOM 653 O O . GLN A 1 82 ? 3.036 -1.998 3.024 1.00 97.19 82 GLN A O 1
ATOM 658 N N . LEU A 1 83 ? 0.955 -2.370 3.780 1.00 97.44 83 LEU A N 1
ATOM 659 C CA . LEU A 1 83 ? 0.685 -3.501 2.893 1.00 97.44 83 LEU A CA 1
ATOM 660 C C . LEU A 1 83 ? 0.749 -3.100 1.414 1.00 97.44 83 LEU A C 1
ATOM 662 O O . LEU A 1 83 ? 1.338 -3.823 0.614 1.00 97.44 83 LEU A O 1
ATOM 666 N N . LEU A 1 84 ? 0.184 -1.943 1.064 1.00 97.62 84 LEU A N 1
ATOM 667 C CA . LEU A 1 84 ? 0.228 -1.385 -0.284 1.00 97.62 84 LEU A CA 1
ATOM 668 C C . LEU A 1 84 ? 1.673 -1.130 -0.734 1.00 97.62 84 LEU A C 1
ATOM 670 O O . LEU A 1 84 ? 2.031 -1.495 -1.851 1.00 97.62 84 LEU A O 1
ATOM 674 N N . GLY A 1 85 ? 2.523 -0.588 0.145 1.00 96.62 85 GLY A N 1
ATOM 675 C CA . GLY A 1 85 ? 3.957 -0.430 -0.116 1.00 96.62 85 GLY A CA 1
ATOM 676 C C . GLY A 1 85 ? 4.670 -1.760 -0.369 1.00 96.62 85 GLY A C 1
ATOM 677 O O . GLY A 1 85 ? 5.396 -1.895 -1.352 1.00 96.62 85 GLY A O 1
ATOM 678 N N . LEU A 1 86 ? 4.412 -2.776 0.460 1.00 96.06 86 LEU A N 1
ATOM 679 C CA . LEU A 1 86 ? 4.983 -4.115 0.272 1.00 96.06 86 LEU A CA 1
ATOM 680 C C . LEU A 1 86 ? 4.532 -4.759 -1.044 1.00 96.06 86 LEU A C 1
ATOM 682 O O . LEU A 1 86 ? 5.349 -5.344 -1.754 1.00 96.06 86 LEU A O 1
ATOM 686 N N . LEU A 1 87 ? 3.251 -4.624 -1.388 1.00 96.31 87 LEU A N 1
ATOM 687 C CA . LEU A 1 87 ? 2.692 -5.118 -2.644 1.00 96.31 87 LEU A CA 1
ATOM 688 C C . LEU A 1 87 ? 3.309 -4.405 -3.858 1.00 96.31 87 LEU A C 1
ATOM 690 O O . LEU A 1 87 ? 3.659 -5.062 -4.841 1.00 96.31 87 LEU A O 1
ATOM 694 N N . ALA A 1 88 ? 3.476 -3.084 -3.770 1.00 95.38 88 ALA A N 1
ATOM 695 C CA . ALA A 1 88 ? 4.078 -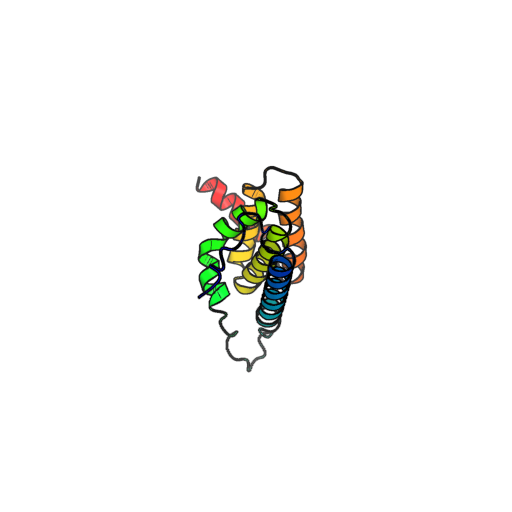2.258 -4.809 1.00 95.38 88 ALA A CA 1
ATOM 696 C C . ALA A 1 88 ? 5.534 -2.654 -5.094 1.00 95.38 88 ALA A C 1
ATOM 698 O O . ALA A 1 88 ? 5.896 -2.779 -6.260 1.00 95.38 88 ALA A O 1
ATOM 699 N N . VAL A 1 89 ? 6.342 -2.914 -4.058 1.00 93.44 89 VAL A N 1
ATOM 700 C CA . VAL A 1 89 ? 7.724 -3.408 -4.218 1.00 93.44 89 VAL A CA 1
ATOM 701 C C . VAL A 1 89 ? 7.740 -4.832 -4.773 1.00 93.44 89 VAL A C 1
ATOM 703 O O . VAL A 1 89 ? 8.489 -5.129 -5.699 1.00 93.44 89 VAL A O 1
ATOM 706 N N . TYR A 1 90 ? 6.887 -5.715 -4.248 1.00 92.38 90 TYR A N 1
ATOM 707 C CA . TYR A 1 90 ? 6.818 -7.117 -4.666 1.00 92.38 90 TYR A CA 1
ATOM 708 C C . TYR A 1 90 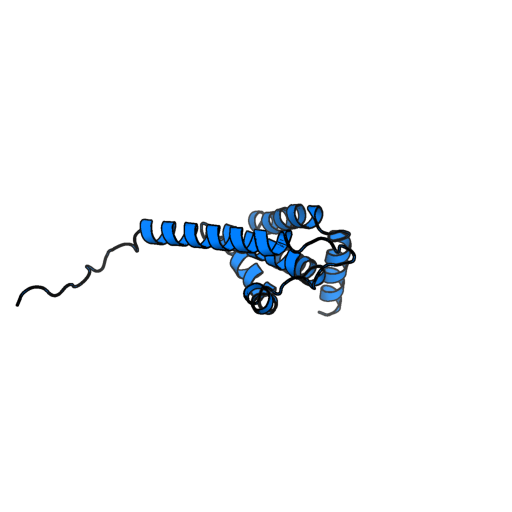? 6.442 -7.290 -6.146 1.00 92.38 90 TYR A C 1
ATOM 710 O O . TYR A 1 90 ? 6.991 -8.162 -6.819 1.00 92.38 90 TYR A O 1
ATOM 718 N N . SER A 1 91 ? 5.511 -6.466 -6.637 1.00 90.50 91 SER A N 1
ATOM 719 C CA . SER A 1 91 ? 4.984 -6.496 -8.011 1.00 90.50 91 SER A CA 1
ATOM 720 C C . SER A 1 91 ? 5.492 -5.326 -8.870 1.00 90.50 91 SER A C 1
ATOM 722 O O . SER A 1 91 ? 4.823 -4.915 -9.828 1.00 90.50 91 SER A O 1
ATOM 724 N N . ALA A 1 92 ? 6.639 -4.743 -8.511 1.00 84.56 92 ALA A N 1
ATOM 725 C CA . ALA A 1 92 ? 7.249 -3.657 -9.266 1.00 84.56 92 ALA A CA 1
ATOM 726 C C . ALA A 1 92 ? 7.627 -4.111 -10.695 1.00 84.56 92 ALA A C 1
ATOM 728 O O . ALA A 1 92 ? 7.965 -5.279 -10.899 1.00 84.56 92 ALA A O 1
ATOM 729 N N . PRO A 1 93 ? 7.590 -3.210 -11.697 1.00 81.88 93 PRO A N 1
ATOM 730 C CA . PRO A 1 93 ? 7.294 -1.777 -11.578 1.00 81.88 93 PRO A CA 1
ATOM 731 C C . PRO A 1 93 ? 5.798 -1.420 -11.674 1.00 81.88 93 PRO A C 1
ATOM 733 O O . PRO A 1 93 ? 5.392 -0.388 -11.148 1.00 81.88 93 PRO A O 1
ATOM 736 N N . HIS A 1 94 ? 4.966 -2.263 -12.293 1.00 86.44 94 HIS A N 1
ATOM 737 C CA . HIS A 1 94 ? 3.576 -1.919 -12.637 1.00 86.44 94 HIS A CA 1
ATOM 738 C C . HIS A 1 94 ? 2.690 -1.627 -11.420 1.00 86.44 94 HIS A C 1
ATOM 740 O O . HIS A 1 94 ? 1.947 -0.651 -11.402 1.00 86.44 94 HIS A O 1
ATOM 746 N N . CYS A 1 95 ? 2.792 -2.433 -10.361 1.00 92.25 95 CYS A N 1
ATOM 747 C CA . CYS A 1 95 ? 1.932 -2.235 -9.196 1.00 92.25 95 CYS A CA 1
ATOM 748 C C . CYS A 1 95 ? 2.269 -0.951 -8.423 1.00 92.25 95 CYS A C 1
ATOM 750 O O . CYS A 1 95 ? 1.393 -0.366 -7.790 1.00 92.25 95 CYS A O 1
ATOM 752 N N . ALA A 1 96 ? 3.529 -0.508 -8.472 1.00 94.75 96 ALA A N 1
ATOM 753 C CA . ALA A 1 96 ? 3.964 0.729 -7.835 1.00 94.75 96 ALA A CA 1
ATOM 754 C C . ALA A 1 96 ? 3.373 1.960 -8.535 1.00 94.75 96 ALA A C 1
ATOM 756 O O . ALA A 1 96 ? 2.861 2.860 -7.868 1.00 94.75 96 ALA A O 1
ATOM 757 N N . THR A 1 97 ? 3.384 1.971 -9.872 1.00 95.62 97 THR A N 1
ATOM 758 C CA . THR A 1 97 ? 2.775 3.049 -10.660 1.00 95.62 97 THR A CA 1
ATOM 759 C C . THR A 1 97 ? 1.256 3.062 -10.525 1.00 95.62 97 THR A C 1
ATOM 761 O O . THR A 1 97 ? 0.680 4.135 -10.365 1.00 95.62 97 THR A O 1
ATOM 764 N N . ASP A 1 98 ? 0.611 1.890 -10.511 1.00 95.56 98 ASP A N 1
ATOM 765 C CA . ASP A 1 98 ? -0.844 1.775 -10.345 1.00 95.56 98 ASP A CA 1
ATOM 766 C C . ASP A 1 98 ? -1.293 2.261 -8.960 1.00 95.56 98 ASP A C 1
ATOM 768 O O . ASP A 1 98 ? -2.243 3.035 -8.846 1.00 95.56 98 ASP A O 1
ATOM 772 N N . ALA A 1 99 ? -0.585 1.862 -7.897 1.00 97.00 99 ALA A N 1
ATOM 773 C CA . ALA A 1 99 ? -0.884 2.299 -6.535 1.00 97.00 99 ALA A CA 1
ATOM 774 C C . ALA A 1 99 ? -0.799 3.827 -6.396 1.00 97.00 99 ALA A C 1
ATOM 776 O O . ALA A 1 99 ? -1.730 4.447 -5.875 1.00 97.00 99 ALA A O 1
ATOM 777 N N . LEU A 1 100 ? 0.280 4.441 -6.901 1.00 97.25 100 LEU A N 1
ATOM 778 C CA . LEU A 1 100 ? 0.435 5.897 -6.895 1.00 97.25 100 LEU A CA 1
ATOM 779 C C . LEU A 1 100 ? -0.636 6.587 -7.743 1.00 97.25 100 LEU A C 1
ATOM 781 O O . LEU A 1 100 ? -1.229 7.559 -7.280 1.00 97.25 100 LEU A O 1
ATOM 785 N N . PHE A 1 101 ? -0.933 6.072 -8.940 1.00 96.69 101 PHE A N 1
ATOM 786 C CA . PHE A 1 101 ? -2.003 6.594 -9.792 1.00 96.69 101 PHE A CA 1
ATOM 787 C C . PHE A 1 101 ? -3.352 6.605 -9.064 1.00 96.69 101 PHE A C 1
ATOM 789 O O . PHE A 1 101 ? -4.029 7.634 -9.044 1.00 96.69 101 PHE A O 1
ATOM 796 N N . PHE A 1 102 ? -3.739 5.493 -8.429 1.00 97.44 102 PHE A N 1
ATOM 797 C CA . PHE A 1 102 ? -5.006 5.411 -7.705 1.00 97.44 102 PHE A CA 1
ATOM 798 C C . PHE A 1 102 ? -5.046 6.345 -6.496 1.00 97.44 102 PHE A C 1
ATOM 800 O O . PHE A 1 102 ? -6.049 7.033 -6.326 1.00 97.44 102 PHE A O 1
ATOM 807 N N . LEU A 1 103 ? -3.985 6.420 -5.683 1.00 97.62 103 LEU A N 1
ATOM 808 C CA . LEU A 1 103 ? -3.957 7.346 -4.545 1.00 97.62 103 LEU A CA 1
ATOM 809 C C . LEU A 1 103 ? -4.057 8.807 -5.004 1.00 97.62 103 LEU A C 1
ATOM 811 O O . LEU A 1 103 ? -4.861 9.553 -4.457 1.00 97.62 103 LEU A O 1
A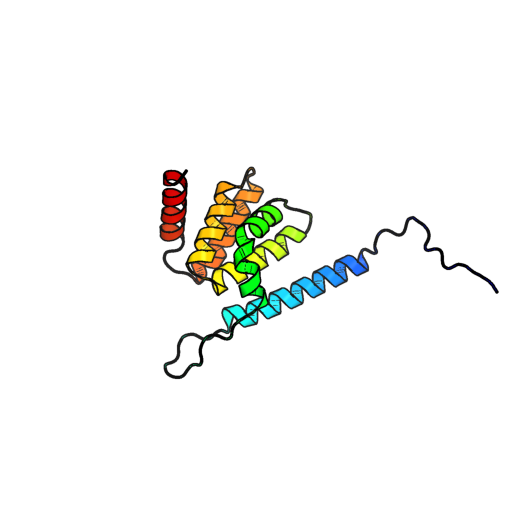TOM 815 N N . LEU A 1 104 ? -3.301 9.204 -6.033 1.00 96.75 104 LEU A N 1
ATOM 816 C CA . LEU A 1 104 ? -3.318 10.575 -6.559 1.00 96.75 104 LEU A CA 1
ATOM 817 C C . LEU A 1 104 ? -4.668 10.955 -7.177 1.00 96.75 104 LEU A C 1
ATOM 819 O O . LEU A 1 104 ? -5.110 12.089 -7.035 1.00 96.75 104 LEU A O 1
ATOM 823 N N . THR A 1 105 ? -5.316 10.014 -7.862 1.00 95.81 105 THR A N 1
ATOM 824 C CA . THR A 1 105 ? -6.569 10.265 -8.590 1.00 95.81 105 THR A CA 1
ATOM 825 C C . THR A 1 105 ? -7.791 10.241 -7.674 1.00 95.81 105 THR A C 1
ATOM 827 O O . THR A 1 105 ? -8.784 10.915 -7.943 1.00 95.81 105 THR A O 1
ATOM 830 N N . LEU A 1 106 ? -7.754 9.435 -6.610 1.00 96.19 106 LEU A N 1
ATOM 831 C CA . LEU A 1 106 ? -8.891 9.239 -5.710 1.00 96.19 106 LEU A CA 1
ATOM 832 C C . LEU A 1 106 ? -8.841 10.131 -4.464 1.00 96.19 106 LEU A C 1
ATOM 834 O O . LEU A 1 106 ? -9.880 10.276 -3.819 1.00 96.19 106 LEU A O 1
ATOM 838 N N . ALA A 1 107 ? -7.685 10.718 -4.137 1.00 97.06 107 ALA A N 1
ATOM 839 C CA . ALA A 1 107 ? -7.535 11.609 -2.992 1.00 97.06 107 ALA A CA 1
ATOM 840 C C . ALA A 1 107 ? -8.416 12.863 -3.116 1.00 97.06 107 ALA A C 1
ATOM 842 O O . ALA A 1 107 ? -8.418 13.556 -4.134 1.00 97.06 107 ALA A O 1
ATOM 843 N N . ARG A 1 108 ? -9.147 13.180 -2.047 1.00 97.06 108 ARG A N 1
ATOM 844 C CA . ARG A 1 108 ? -10.034 14.349 -1.927 1.00 97.06 108 ARG A CA 1
ATOM 845 C C . ARG A 1 108 ? -9.5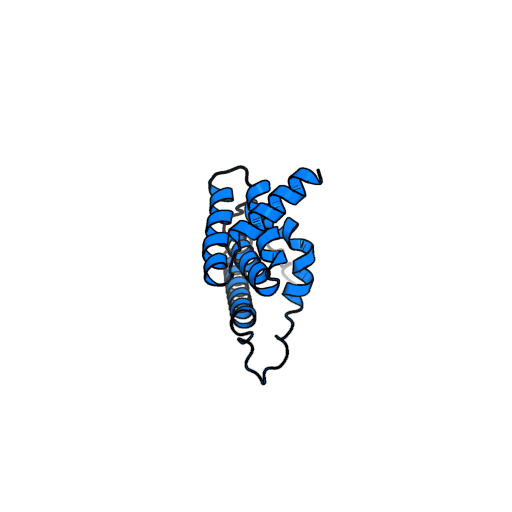61 15.356 -0.889 1.00 97.06 108 ARG A C 1
ATOM 847 O O . ARG A 1 108 ? -10.013 16.499 -0.901 1.00 97.06 108 ARG A O 1
ATOM 854 N N . THR A 1 109 ? -8.677 14.940 0.012 1.00 97.38 109 THR A N 1
ATOM 855 C CA . THR A 1 109 ? -8.178 15.752 1.126 1.00 97.38 109 THR A CA 1
ATOM 856 C C . THR A 1 109 ? -6.651 15.819 1.125 1.00 97.38 109 THR A C 1
ATOM 858 O O . THR A 1 109 ? -5.966 15.022 0.481 1.00 97.38 109 THR A O 1
ATOM 861 N N . GLN A 1 110 ? -6.091 16.779 1.863 1.00 96.75 110 GLN A N 1
ATOM 862 C CA . GLN A 1 110 ? -4.638 16.903 2.011 1.00 96.75 110 GLN A CA 1
ATOM 863 C C . GLN A 1 110 ? -4.027 15.705 2.756 1.00 96.75 110 GLN A C 1
ATOM 865 O O . GLN A 1 110 ? -2.909 15.302 2.443 1.00 96.75 110 GLN A O 1
ATOM 870 N N . GLU A 1 111 ? -4.751 15.123 3.713 1.00 96.00 111 GLU A N 1
ATOM 871 C CA . GLU A 1 111 ? -4.313 13.934 4.457 1.00 96.00 111 GLU A CA 1
ATOM 872 C C . GLU A 1 111 ? -4.212 12.709 3.540 1.00 96.00 111 GLU A C 1
ATOM 874 O O . GLU A 1 111 ? -3.210 11.997 3.548 1.00 96.00 111 GLU A O 1
ATOM 879 N N . GLU A 1 112 ? -5.210 12.515 2.678 1.00 96.81 112 GLU A N 1
ATOM 880 C CA . GLU A 1 112 ? -5.209 11.484 1.640 1.00 96.81 112 GLU A CA 1
ATOM 881 C C . GLU A 1 112 ? -4.060 11.673 0.640 1.00 96.81 112 GLU A C 1
ATOM 883 O O . GLU A 1 112 ? -3.353 10.720 0.310 1.00 96.81 112 GLU A O 1
ATOM 888 N N . LEU A 1 113 ? -3.815 12.912 0.200 1.00 96.88 113 LEU A N 1
ATOM 889 C CA . LEU A 1 113 ? -2.694 13.222 -0.687 1.00 96.88 113 LEU A CA 1
ATOM 890 C C . LEU A 1 113 ? -1.337 12.981 -0.004 1.00 96.88 113 LEU A C 1
ATOM 892 O O . LEU A 1 113 ? -0.385 12.534 -0.648 1.00 96.88 113 LEU A O 1
ATOM 896 N N . ALA A 1 114 ? -1.237 13.230 1.304 1.00 97.50 114 ALA A N 1
ATOM 897 C CA . ALA A 1 114 ? -0.022 12.963 2.066 1.00 97.50 114 ALA A CA 1
ATOM 898 C C . ALA A 1 114 ? 0.351 11.472 2.048 1.00 97.50 114 ALA A C 1
ATOM 900 O O . ALA A 1 114 ? 1.541 11.161 1.992 1.00 97.50 114 ALA A O 1
ATOM 901 N N . LEU A 1 115 ? -0.628 10.558 2.008 1.00 97.81 115 LEU A N 1
ATOM 902 C CA . LEU A 1 115 ? -0.362 9.125 1.847 1.00 97.81 115 LEU A CA 1
ATOM 903 C C . LEU A 1 115 ? 0.335 8.820 0.515 1.00 97.81 115 LEU A C 1
ATOM 905 O O . LEU A 1 115 ? 1.280 8.038 0.490 1.00 97.81 115 LEU A O 1
ATOM 909 N N . ALA A 1 116 ? -0.062 9.455 -0.592 1.00 97.56 116 ALA A N 1
ATOM 910 C CA . ALA A 1 116 ? 0.619 9.264 -1.876 1.00 97.56 116 ALA A CA 1
ATOM 911 C C . ALA A 1 116 ? 2.094 9.700 -1.804 1.00 97.56 116 ALA A C 1
ATOM 913 O O . ALA A 1 116 ? 2.983 8.981 -2.265 1.00 97.56 116 ALA A O 1
ATOM 914 N N . THR A 1 117 ? 2.364 10.839 -1.160 1.00 96.62 117 THR A N 1
ATOM 915 C CA . THR A 1 117 ? 3.727 11.351 -0.943 1.00 96.62 117 THR A CA 1
ATOM 916 C C . THR A 1 117 ? 4.556 10.426 -0.047 1.00 96.62 117 THR A C 1
ATOM 918 O O . THR A 1 117 ? 5.722 10.164 -0.343 1.00 96.62 117 THR A O 1
ATOM 921 N N . GLN A 1 118 ? 3.963 9.898 1.028 1.00 97.19 118 GLN A N 1
ATOM 922 C CA . GLN A 1 118 ? 4.617 8.944 1.930 1.00 97.19 118 GLN A CA 1
ATOM 923 C C . GLN A 1 118 ? 4.957 7.633 1.214 1.00 97.19 118 GLN A C 1
ATOM 925 O O . GLN A 1 118 ? 6.087 7.153 1.324 1.00 97.19 118 GLN A O 1
ATOM 930 N N . LEU A 1 119 ? 4.019 7.093 0.428 1.00 97.25 119 LEU A N 1
ATOM 931 C CA . LEU A 1 119 ? 4.255 5.903 -0.384 1.00 97.25 119 LEU A CA 1
ATOM 932 C C . LEU A 1 119 ? 5.385 6.139 -1.385 1.00 97.25 119 LEU A C 1
ATOM 934 O O . LEU A 1 119 ? 6.300 5.323 -1.476 1.00 97.25 119 LEU A O 1
ATOM 938 N N . TYR A 1 120 ? 5.347 7.265 -2.102 1.00 96.88 120 TYR A N 1
ATOM 939 C CA . TYR A 1 120 ? 6.391 7.628 -3.054 1.00 96.88 120 TYR A CA 1
ATOM 940 C C . TYR A 1 120 ? 7.769 7.664 -2.391 1.00 96.88 120 TYR A C 1
ATOM 942 O O . TYR A 1 120 ? 8.683 7.036 -2.910 1.00 96.88 120 TYR A O 1
ATOM 950 N N . ALA A 1 121 ? 7.909 8.320 -1.234 1.00 96.19 121 ALA A N 1
ATOM 951 C CA . ALA A 1 121 ? 9.190 8.436 -0.536 1.00 96.19 121 ALA A CA 1
ATOM 952 C C . ALA A 1 121 ? 9.799 7.068 -0.181 1.00 96.19 121 ALA A C 1
ATOM 954 O O . ALA A 1 121 ? 11.005 6.859 -0.335 1.00 96.19 121 ALA A O 1
ATOM 955 N N . VAL A 1 122 ? 8.967 6.116 0.259 1.00 93.56 122 VAL A N 1
ATOM 956 C CA . VAL A 1 122 ? 9.412 4.744 0.543 1.00 93.56 122 VAL A CA 1
ATOM 957 C C . VAL A 1 122 ? 9.806 4.030 -0.749 1.00 93.56 122 VAL A C 1
ATOM 959 O O . VAL A 1 122 ? 10.893 3.458 -0.836 1.00 93.56 122 VAL A O 1
ATOM 962 N N . LEU A 1 123 ? 8.958 4.076 -1.776 1.00 94.56 123 LEU A N 1
ATOM 963 C CA . LEU A 1 123 ? 9.193 3.353 -3.025 1.00 94.56 123 LEU A CA 1
ATOM 964 C C . LEU A 1 123 ? 10.386 3.907 -3.811 1.00 94.56 123 LEU A C 1
ATOM 966 O O . LEU A 1 123 ? 11.180 3.127 -4.327 1.00 94.56 123 LEU A O 1
ATOM 970 N N . SER A 1 124 ? 10.585 5.226 -3.848 1.00 94.19 124 SER A N 1
ATOM 971 C CA . SER A 1 124 ? 11.710 5.859 -4.549 1.00 94.19 124 SER A CA 1
ATOM 972 C C . SER A 1 124 ? 13.074 5.504 -3.958 1.00 94.19 124 SER A C 1
ATOM 974 O O . SER A 1 124 ? 14.091 5.683 -4.618 1.00 94.19 124 SER A O 1
ATOM 976 N N . SER A 1 125 ? 13.117 4.999 -2.719 1.00 91.88 125 SER A N 1
ATOM 977 C CA . SER A 1 125 ? 14.363 4.508 -2.116 1.00 91.88 125 SER A CA 1
ATOM 978 C C . SER A 1 125 ? 14.830 3.164 -2.691 1.00 91.88 125 SER A C 1
ATOM 980 O O . SER A 1 125 ? 16.001 2.820 -2.558 1.00 91.88 125 SER A O 1
ATOM 982 N N . CYS A 1 126 ? 13.930 2.403 -3.325 1.00 89.31 126 CYS A N 1
ATOM 983 C CA . CYS A 1 126 ? 14.202 1.050 -3.817 1.00 89.31 126 CYS A CA 1
ATOM 984 C C . CYS A 1 126 ? 13.794 0.813 -5.281 1.00 89.31 126 CYS A C 1
ATOM 986 O O . CYS A 1 126 ? 14.162 -0.214 -5.847 1.00 89.31 126 CYS A O 1
ATOM 988 N N . LEU A 1 127 ? 13.078 1.753 -5.906 1.00 90.12 127 LEU A N 1
ATOM 989 C CA . LEU A 1 127 ? 12.666 1.715 -7.308 1.00 90.12 127 LEU A CA 1
ATOM 990 C C . LEU A 1 127 ? 13.210 2.934 -8.057 1.00 90.12 127 LEU A C 1
ATOM 992 O O . LEU A 1 127 ? 13.076 4.069 -7.601 1.00 90.12 127 LEU A O 1
ATOM 996 N N . LEU A 1 128 ? 13.777 2.693 -9.238 1.00 90.75 128 LEU A N 1
ATOM 997 C CA . LEU A 1 128 ? 14.254 3.739 -10.143 1.00 90.75 128 LEU A CA 1
ATOM 998 C C . LEU A 1 128 ? 13.123 4.221 -11.062 1.00 90.75 128 LEU A C 1
ATOM 1000 O O . LEU A 1 128 ? 12.193 3.470 -11.354 1.00 90.75 128 LEU A O 1
ATOM 1004 N N . ASP A 1 129 ? 13.204 5.479 -11.503 1.00 91.94 129 ASP A N 1
ATOM 1005 C CA . ASP A 1 129 ? 12.288 6.105 -12.473 1.00 91.94 129 ASP A CA 1
ATOM 1006 C C . ASP A 1 129 ? 10.787 6.009 -12.140 1.00 91.94 129 ASP A C 1
ATOM 1008 O O . ASP A 1 129 ? 9.921 6.126 -13.013 1.00 91.94 129 ASP A O 1
ATOM 1012 N N . LEU A 1 130 ? 10.457 5.860 -10.854 1.00 93.38 130 LEU A N 1
ATOM 1013 C CA . LEU A 1 130 ? 9.082 5.681 -10.397 1.00 93.38 130 LEU A CA 1
ATOM 1014 C C . LEU A 1 130 ? 8.177 6.860 -10.777 1.00 93.38 130 LEU A C 1
ATOM 1016 O O . LEU A 1 130 ? 7.055 6.651 -11.238 1.00 93.38 130 LEU A O 1
ATOM 1020 N N . LEU A 1 131 ? 8.652 8.098 -10.601 1.00 93.25 131 LEU A N 1
ATOM 1021 C CA . LEU A 1 131 ? 7.859 9.291 -10.900 1.00 93.25 131 LEU A CA 1
ATOM 1022 C C . LEU A 1 131 ? 7.580 9.432 -12.411 1.00 93.25 131 LEU A C 1
ATOM 1024 O O . LEU A 1 131 ? 6.401 9.499 -12.762 1.00 93.25 131 LEU A O 1
ATOM 1028 N N . PRO A 1 132 ? 8.583 9.395 -13.320 1.00 94.31 132 PRO A N 1
ATOM 1029 C CA . PRO A 1 132 ? 8.325 9.378 -14.763 1.00 94.31 132 PRO A CA 1
ATOM 1030 C C . PRO A 1 132 ? 7.363 8.267 -15.206 1.00 94.31 132 PRO A C 1
ATOM 1032 O O . PRO A 1 132 ? 6.446 8.520 -15.991 1.00 94.31 132 PRO A O 1
ATOM 1035 N N . ALA A 1 133 ? 7.525 7.046 -14.682 1.00 94.31 133 ALA A N 1
ATOM 1036 C CA . ALA A 1 133 ? 6.660 5.916 -15.018 1.00 94.31 133 ALA A CA 1
ATOM 1037 C C . ALA A 1 133 ? 5.215 6.115 -14.524 1.00 94.31 133 ALA A C 1
ATOM 1039 O O . ALA A 1 133 ? 4.257 5.809 -15.240 1.00 94.31 133 ALA A O 1
ATOM 1040 N N . THR A 1 134 ? 5.050 6.682 -13.327 1.00 95.00 134 THR A N 1
ATOM 1041 C CA . THR A 1 134 ? 3.737 7.028 -12.767 1.00 95.00 134 THR A CA 1
ATOM 1042 C C . THR A 1 134 ? 3.063 8.105 -13.611 1.00 95.00 134 THR A C 1
ATOM 1044 O O . THR A 1 134 ? 1.926 7.913 -14.026 1.00 95.00 134 THR A O 1
ATOM 1047 N N . VAL A 1 135 ? 3.772 9.186 -13.959 1.00 95.38 135 VAL A N 1
ATOM 1048 C CA . VAL A 1 135 ? 3.241 10.256 -14.823 1.00 95.38 135 VAL A CA 1
ATOM 1049 C C . VAL A 1 135 ? 2.787 9.696 -16.168 1.00 95.38 135 VAL A C 1
ATOM 1051 O O . VAL A 1 135 ? 1.672 9.983 -16.599 1.00 95.38 135 VAL A O 1
ATOM 1054 N N . LYS A 1 136 ? 3.603 8.851 -16.811 1.00 94.69 136 LYS A N 1
ATOM 1055 C CA . LYS A 1 136 ? 3.222 8.181 -18.062 1.00 94.69 136 LYS A CA 1
ATOM 1056 C C . LYS A 1 136 ? 1.926 7.386 -17.897 1.00 94.69 136 LYS A C 1
ATOM 1058 O O . LYS A 1 136 ? 1.039 7.500 -18.736 1.00 94.69 136 LYS A O 1
ATOM 1063 N N . THR A 1 137 ? 1.804 6.622 -16.813 1.00 92.75 137 THR A N 1
ATOM 1064 C CA . THR A 1 137 ? 0.602 5.830 -16.509 1.00 92.75 137 THR A CA 1
ATOM 1065 C C . THR A 1 137 ? -0.623 6.728 -16.331 1.00 92.75 137 THR A C 1
ATOM 1067 O O . THR A 1 137 ? -1.635 6.495 -16.986 1.00 92.75 137 THR A O 1
ATOM 1070 N N . CYS A 1 138 ? -0.517 7.802 -15.539 1.00 93.75 138 CYS A N 1
ATOM 1071 C CA . CYS A 1 138 ? -1.589 8.783 -15.359 1.00 93.75 138 CYS A CA 1
ATOM 1072 C C . CYS A 1 138 ? -2.038 9.379 -16.700 1.00 93.75 138 CYS A C 1
ATOM 1074 O O . CYS A 1 138 ? -3.227 9.402 -17.004 1.00 93.75 138 CYS A O 1
ATOM 1076 N N . VAL A 1 139 ? -1.086 9.830 -17.522 1.00 95.19 139 VAL A N 1
ATOM 1077 C CA . VAL A 1 139 ? -1.368 10.434 -18.830 1.00 95.19 139 VAL A CA 1
ATOM 1078 C C . VAL A 1 139 ? -2.052 9.429 -19.754 1.00 95.19 139 VAL A C 1
ATOM 1080 O O . VAL A 1 139 ? -3.055 9.776 -20.371 1.00 95.19 139 VAL A O 1
ATOM 1083 N N . CYS A 1 140 ? -1.569 8.186 -19.832 1.00 93.44 140 CYS A N 1
ATOM 1084 C CA . CYS A 1 140 ? -2.213 7.144 -20.632 1.00 93.44 140 CYS A CA 1
ATOM 1085 C C . CYS A 1 140 ? -3.660 6.884 -20.189 1.00 93.44 140 CYS A C 1
ATOM 1087 O O . CYS A 1 140 ? -4.527 6.751 -21.045 1.00 93.44 140 CYS A O 1
ATOM 1089 N N . GLN A 1 141 ? -3.932 6.854 -18.881 1.00 91.06 141 GLN A N 1
ATOM 1090 C CA . GLN A 1 141 ? -5.286 6.657 -18.353 1.00 91.06 141 GLN A CA 1
ATOM 1091 C C . GLN A 1 141 ? -6.211 7.842 -18.652 1.00 91.06 141 GLN A C 1
ATOM 1093 O O . GLN A 1 141 ? -7.371 7.632 -18.983 1.00 91.06 141 GLN A O 1
ATOM 1098 N N . ILE A 1 142 ? -5.698 9.077 -18.609 1.00 91.06 142 ILE A N 1
ATOM 1099 C CA . ILE A 1 142 ? -6.464 10.273 -18.997 1.00 91.06 142 ILE A CA 1
ATOM 1100 C C . ILE A 1 142 ? -6.855 10.221 -20.480 1.00 91.06 142 ILE A C 1
ATOM 1102 O O . ILE A 1 142 ? -7.969 10.589 -20.824 1.00 91.06 142 ILE A O 1
ATOM 1106 N N . HIS A 1 143 ? -5.958 9.758 -21.356 1.00 91.12 143 HIS A N 1
ATOM 1107 C CA . HIS A 1 143 ? -6.229 9.664 -22.797 1.00 91.12 143 HIS A CA 1
ATOM 1108 C C . HIS A 1 143 ? -7.099 8.461 -23.187 1.00 91.12 143 HIS A C 1
ATOM 1110 O O . HIS A 1 143 ? -7.649 8.444 -24.284 1.00 91.12 143 HIS A O 1
ATOM 1116 N N . ALA A 1 144 ? -7.175 7.439 -22.334 1.00 88.44 144 ALA A N 1
ATOM 1117 C CA . ALA A 1 144 ? -8.023 6.269 -22.546 1.00 88.44 144 ALA A CA 1
ATOM 1118 C C . ALA A 1 144 ? -9.472 6.475 -22.058 1.00 88.44 144 ALA A C 1
ATOM 1120 O O . ALA A 1 144 ? -10.299 5.589 -22.279 1.00 88.44 144 ALA A O 1
ATOM 1121 N N . GLY A 1 145 ? -9.744 7.592 -21.369 1.00 58.28 145 GLY A N 1
ATOM 1122 C CA . GLY A 1 145 ? -11.046 7.970 -20.812 1.00 58.28 145 GLY A CA 1
ATOM 1123 C C . GLY A 1 145 ? -11.918 8.785 -21.755 1.00 58.28 145 GLY A C 1
ATOM 1124 O O . GLY A 1 145 ? -11.364 9.560 -22.566 1.00 58.28 145 GLY A O 1
#

Foldseek 3Di:
DDDDPPPPPPPDPDVVVVVVVVVVLVVVLVVLVCLLVVQDDDDVDDDHRDDDVVLVVCLVCLLVLLVVLLVPPPCVVVSSLSSQLSSCSNPPDVSLLVNLLSQVVVHDDPVSVVSSVVSCVSVVVPDPPNPVSNVVVNVVVVVVD

InterPro domains:
  IPR029444 Integrator complex subunit 5, C-terminal [PF14838] (1-144)
  IPR040316 Integrator complex subunit 5 [PTHR31697] (3-144)

Secondary structure (DSSP, 8-state):
--------TT----HHHHHHHHHHHHHHHHHHHHHHHTS----TTPPPPPP-HHHHHHGGGHHHHHHHHTT--TTHHHHHHHHHHHHHHHTTTHHHHHHHHHHHHH--SHHHHHHHHHHHHHHHTT-SSHHHHHHHHHHHHHHT-